Protein AF-A0A222W180-F1 (afdb_monomer_lite)

Radius of gyration: 17.82 Å; chains: 1; bounding box: 36×38×39 Å

Organism: NCBI:txid530584

pLDDT: mean 80.09, std 11.15, range [56.88, 96.31]

Sequence (99 aa):
MQNPIHNVCDNPICVRAHPDPAISHIWPSTQADNLRRMAAKGRGGGRQRWWIRPWSGLARHERAERSRALAAAVRDGWDEARVRAVLMQIDPAQTALFP

Structure (mmCIF, N/CA/C/O backbone):
data_AF-A0A222W180-F1
#
_entry.id   AF-A0A222W180-F1
#
loop_
_atom_site.group_PDB
_atom_site.id
_atom_site.type_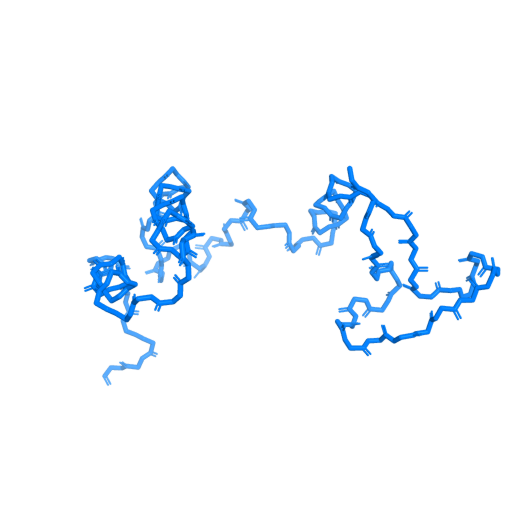symbol
_atom_site.label_atom_id
_atom_site.label_alt_id
_atom_site.label_comp_id
_atom_site.label_asym_id
_atom_site.label_entity_id
_atom_site.label_seq_id
_atom_site.pdbx_PDB_ins_code
_atom_site.Cartn_x
_atom_site.Cartn_y
_atom_site.Cartn_z
_atom_site.occupancy
_atom_site.B_iso_or_equiv
_atom_site.auth_seq_id
_atom_site.auth_comp_id
_atom_site.auth_asym_id
_atom_site.auth_atom_id
_atom_site.pdbx_PDB_model_num
ATOM 1 N N . MET A 1 1 ? 7.607 -16.445 -1.091 1.00 56.88 1 MET A N 1
ATOM 2 C CA . MET A 1 1 ? 6.569 -16.366 -2.139 1.00 56.88 1 MET A CA 1
ATOM 3 C C . MET A 1 1 ? 7.022 -15.359 -3.181 1.00 56.88 1 MET A C 1
ATOM 5 O O . MET A 1 1 ? 7.385 -14.247 -2.806 1.00 56.88 1 MET A O 1
ATOM 9 N N . GLN A 1 2 ? 7.119 -15.782 -4.440 1.00 71.50 2 GLN A N 1
ATOM 10 C CA . GLN A 1 2 ? 7.473 -14.893 -5.546 1.00 71.50 2 GLN A CA 1
ATOM 11 C C . GLN A 1 2 ? 6.207 -14.167 -6.011 1.00 71.50 2 GLN A C 1
ATOM 13 O O . GLN A 1 2 ? 5.171 -14.807 -6.156 1.00 71.50 2 GLN A O 1
ATOM 18 N N . ASN A 1 3 ? 6.301 -12.856 -6.222 1.00 70.44 3 ASN A N 1
ATOM 19 C CA . ASN A 1 3 ? 5.254 -12.011 -6.778 1.00 70.44 3 ASN A CA 1
ATOM 20 C C . ASN A 1 3 ? 5.817 -11.246 -7.987 1.00 70.44 3 ASN A C 1
ATOM 22 O O . ASN A 1 3 ? 6.923 -10.700 -7.895 1.00 70.44 3 ASN A O 1
ATOM 26 N N . PRO A 1 4 ? 5.080 -11.177 -9.107 1.00 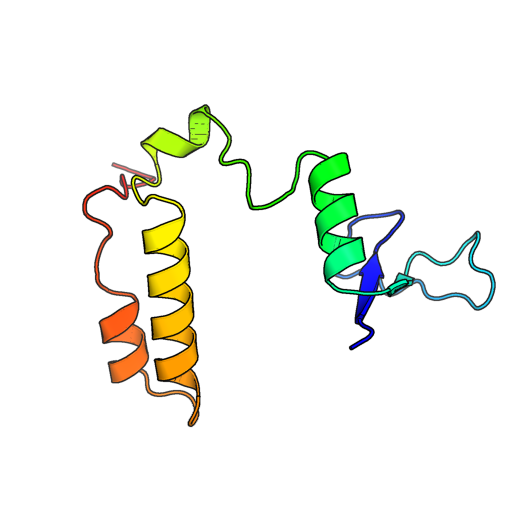73.88 4 PRO A N 1
ATOM 27 C CA . PRO A 1 4 ? 5.461 -10.339 -10.233 1.00 73.88 4 PRO A CA 1
ATOM 28 C C . PRO A 1 4 ? 5.421 -8.857 -9.836 1.00 73.88 4 PRO A C 1
ATOM 30 O O . PRO A 1 4 ? 4.480 -8.413 -9.179 1.00 73.88 4 PRO A O 1
ATOM 33 N N . ILE A 1 5 ? 6.443 -8.090 -10.226 1.00 80.88 5 ILE A N 1
ATOM 34 C CA . ILE A 1 5 ? 6.518 -6.643 -9.956 1.00 80.88 5 ILE A CA 1
ATOM 35 C C . ILE A 1 5 ? 6.798 -5.844 -11.223 1.00 80.88 5 ILE A C 1
ATOM 37 O O . ILE A 1 5 ? 7.514 -6.310 -12.113 1.00 80.88 5 ILE A O 1
ATOM 41 N N . HIS A 1 6 ? 6.315 -4.602 -11.259 1.00 84.06 6 HIS A N 1
ATOM 42 C CA . HIS A 1 6 ? 6.697 -3.625 -12.274 1.00 84.06 6 HIS A CA 1
ATOM 43 C C . HIS A 1 6 ? 8.062 -3.032 -11.939 1.00 84.06 6 HIS A C 1
ATOM 45 O O . HIS A 1 6 ? 8.236 -2.352 -10.932 1.00 84.06 6 HIS A O 1
ATOM 51 N N . ASN A 1 7 ? 9.054 -3.293 -12.783 1.00 74.25 7 ASN A N 1
ATOM 52 C CA . ASN A 1 7 ? 10.389 -2.716 -12.610 1.00 74.25 7 ASN A CA 1
ATOM 53 C C . ASN A 1 7 ? 10.489 -1.321 -13.238 1.00 74.25 7 ASN A C 1
ATOM 55 O O . ASN A 1 7 ? 10.950 -0.362 -12.614 1.00 74.25 7 ASN A O 1
ATOM 59 N N . VAL A 1 8 ? 10.051 -1.248 -14.495 1.00 76.81 8 VAL A N 1
ATOM 60 C CA . VAL A 1 8 ? 10.353 -0.140 -15.401 1.00 76.81 8 VAL A CA 1
ATOM 61 C C . VAL A 1 8 ? 9.325 0.975 -15.265 1.00 76.81 8 VAL A C 1
ATOM 63 O O . VAL A 1 8 ? 9.675 2.118 -15.005 1.00 76.81 8 VAL A O 1
ATOM 66 N N . CYS A 1 9 ? 8.047 0.637 -15.425 1.00 84.69 9 CYS A N 1
ATOM 67 C CA . CYS A 1 9 ? 7.000 1.634 -15.630 1.00 84.69 9 CYS A CA 1
ATOM 68 C C . CYS A 1 9 ? 6.243 2.038 -14.361 1.00 84.69 9 CYS A C 1
ATOM 70 O O . CYS A 1 9 ? 5.507 3.017 -14.407 1.00 84.69 9 CYS A O 1
ATOM 72 N N . ASP A 1 10 ? 6.372 1.282 -13.261 1.00 80.56 10 ASP A N 1
ATOM 73 C CA . ASP A 1 10 ? 5.578 1.460 -12.032 1.00 80.56 10 ASP A CA 1
ATOM 74 C C . ASP A 1 10 ? 4.057 1.616 -12.271 1.00 80.56 10 ASP A C 1
ATOM 76 O O . ASP A 1 10 ? 3.340 2.181 -11.439 1.00 80.56 10 ASP A O 1
ATOM 80 N N . ASN A 1 11 ? 3.565 1.126 -13.411 1.00 85.81 11 ASN A N 1
ATOM 81 C CA . ASN A 1 11 ? 2.177 1.226 -13.821 1.00 85.81 11 ASN A CA 1
ATOM 82 C C . ASN A 1 11 ? 1.447 -0.056 -13.388 1.00 85.81 11 ASN A C 1
ATOM 84 O O . ASN A 1 11 ? 1.681 -1.099 -14.002 1.00 85.81 11 ASN A O 1
ATOM 88 N N . PRO A 1 12 ? 0.556 0.000 -12.380 1.00 78.62 12 PRO A N 1
ATOM 89 C CA . PRO A 1 12 ? -0.053 -1.192 -11.795 1.00 78.62 12 PRO A CA 1
ATOM 90 C C . PRO A 1 12 ? -0.926 -1.982 -12.781 1.00 78.62 12 PRO A C 1
ATOM 92 O O . PRO A 1 12 ? -1.100 -3.181 -12.589 1.00 78.62 12 PRO A O 1
ATOM 95 N N . ILE A 1 13 ? -1.434 -1.345 -13.844 1.00 84.75 13 ILE A N 1
ATOM 96 C CA . ILE A 1 13 ? -2.229 -2.009 -14.892 1.00 84.75 13 ILE A CA 1
ATOM 97 C C . ILE A 1 13 ? -1.376 -2.509 -16.068 1.00 84.75 13 ILE A C 1
ATOM 99 O O . ILE A 1 13 ? -1.902 -3.074 -17.023 1.00 84.75 13 ILE A O 1
ATOM 103 N N . CYS A 1 14 ? -0.057 -2.290 -16.050 1.00 88.94 14 CYS A N 1
ATOM 104 C CA . CYS A 1 14 ? 0.813 -2.739 -17.131 1.00 88.94 14 CYS A CA 1
ATOM 105 C C . CYS A 1 14 ? 0.938 -4.265 -17.119 1.00 88.94 14 CYS A C 1
ATOM 107 O O . CYS A 1 14 ? 1.337 -4.854 -16.119 1.00 88.94 14 CYS A O 1
ATOM 109 N N . VAL A 1 15 ? 0.663 -4.894 -18.259 1.00 90.50 15 VAL A N 1
ATOM 110 C CA . VAL A 1 15 ? 0.746 -6.353 -18.454 1.00 90.50 15 VAL A CA 1
ATOM 111 C C . VAL A 1 15 ? 1.840 -6.756 -19.449 1.00 90.50 15 VAL A C 1
ATOM 113 O O . VAL A 1 15 ? 1.831 -7.861 -19.980 1.00 90.50 15 VAL A O 1
ATOM 116 N N . ARG A 1 16 ? 2.796 -5.858 -19.729 1.00 89.81 16 ARG A N 1
ATOM 117 C CA . ARG A 1 16 ? 3.876 -6.091 -20.700 1.00 89.81 16 ARG A CA 1
ATOM 118 C C . ARG A 1 16 ? 4.916 -7.066 -20.138 1.00 89.81 16 ARG A C 1
ATOM 120 O O . ARG A 1 16 ? 5.954 -6.652 -19.623 1.00 89.81 16 ARG A O 1
ATOM 127 N N . ALA A 1 17 ? 4.611 -8.352 -20.229 1.00 89.00 17 ALA A N 1
ATOM 128 C CA . ALA A 1 17 ? 5.521 -9.445 -19.930 1.00 89.00 17 ALA A CA 1
ATOM 129 C C . ALA A 1 17 ? 6.255 -9.887 -21.203 1.00 89.00 17 ALA A C 1
ATOM 131 O O . ALA A 1 17 ? 5.663 -9.935 -22.280 1.00 89.00 17 ALA A O 1
ATOM 132 N N . HIS A 1 18 ? 7.540 -10.209 -21.081 1.00 90.50 18 HIS A N 1
ATOM 133 C CA . HIS A 1 18 ? 8.342 -10.745 -22.177 1.00 90.50 18 HIS A CA 1
ATOM 134 C C . HIS A 1 18 ? 9.370 -11.757 -21.635 1.00 90.50 18 HIS A C 1
ATOM 136 O O . HIS A 1 18 ? 9.854 -11.559 -20.518 1.00 90.50 18 HIS A O 1
ATOM 142 N N . PRO A 1 19 ? 9.717 -12.828 -22.379 1.00 87.56 19 PRO A N 1
ATOM 143 C CA . PRO A 1 19 ? 10.748 -13.778 -21.952 1.00 87.56 19 PRO A CA 1
ATOM 144 C C . PRO A 1 19 ? 12.125 -13.135 -21.757 1.00 87.56 19 PRO A C 1
ATOM 146 O O . PRO A 1 19 ? 12.835 -13.489 -20.823 1.00 87.56 19 PRO A O 1
ATOM 149 N N . ASP A 1 20 ? 12.483 -12.177 -22.619 1.00 88.75 20 ASP A N 1
ATOM 150 C CA . ASP A 1 20 ? 13.677 -11.337 -22.453 1.00 88.75 20 ASP A CA 1
ATOM 151 C C . ASP A 1 20 ? 13.490 -10.329 -21.291 1.00 88.75 20 ASP A C 1
ATOM 153 O O . ASP A 1 20 ? 12.655 -9.416 -21.393 1.00 88.75 20 ASP A O 1
ATOM 157 N N . PRO A 1 21 ? 14.291 -10.456 -20.215 1.00 81.44 21 PRO A N 1
ATOM 158 C CA . PRO A 1 21 ? 14.302 -9.553 -19.065 1.00 81.44 21 PRO A CA 1
ATOM 159 C C . PRO A 1 21 ? 14.517 -8.082 -19.395 1.00 81.44 21 PRO A C 1
ATOM 161 O O . PRO A 1 21 ? 14.006 -7.218 -18.682 1.00 81.44 21 PRO A O 1
ATOM 164 N N . ALA A 1 22 ? 15.295 -7.794 -20.440 1.00 84.50 22 ALA A N 1
ATOM 165 C CA . ALA A 1 22 ? 15.716 -6.441 -20.774 1.00 84.50 22 ALA A CA 1
ATOM 166 C C . ALA A 1 22 ? 14.555 -5.579 -21.288 1.00 84.50 22 ALA A C 1
ATOM 168 O O . ALA A 1 22 ? 14.587 -4.356 -21.154 1.00 84.50 22 ALA A O 1
ATOM 169 N N . ILE A 1 23 ? 13.516 -6.213 -21.841 1.00 88.94 23 ILE A N 1
ATOM 170 C CA . ILE A 1 23 ? 12.350 -5.530 -22.418 1.00 88.94 23 ILE A CA 1
ATOM 171 C C . ILE A 1 23 ? 11.034 -5.844 -21.697 1.00 88.94 23 ILE A C 1
ATOM 173 O O . ILE A 1 23 ? 10.025 -5.172 -21.939 1.00 88.94 23 ILE A O 1
ATOM 177 N N . SER A 1 24 ? 11.024 -6.821 -20.786 1.00 89.75 24 SER A N 1
ATOM 178 C CA . SER A 1 24 ? 9.870 -7.080 -19.925 1.00 89.75 24 SER A CA 1
ATOM 179 C C . SER A 1 24 ? 9.674 -5.950 -18.911 1.00 89.75 24 SER A C 1
ATOM 181 O O . SER A 1 24 ? 10.613 -5.481 -18.268 1.00 89.75 24 SER A O 1
ATOM 183 N N . HIS A 1 25 ? 8.427 -5.523 -18.708 1.00 90.00 25 HIS A N 1
ATOM 184 C CA . HIS A 1 25 ? 8.091 -4.585 -17.634 1.00 90.00 25 HIS A CA 1
ATOM 185 C C . HIS A 1 25 ? 7.745 -5.304 -16.325 1.00 90.00 25 HIS A C 1
ATOM 187 O O . HIS A 1 25 ? 7.755 -4.657 -15.274 1.00 90.00 25 HIS A O 1
ATOM 193 N N . ILE A 1 26 ? 7.466 -6.612 -16.388 1.00 87.88 26 ILE A N 1
ATOM 194 C CA . ILE A 1 26 ? 7.113 -7.465 -15.250 1.00 87.88 26 ILE A CA 1
ATOM 195 C C . ILE A 1 26 ? 8.245 -8.458 -14.982 1.00 87.88 26 ILE A C 1
ATOM 197 O O . ILE A 1 26 ? 8.728 -9.117 -15.903 1.00 87.88 26 ILE A O 1
ATOM 201 N N . TRP A 1 27 ? 8.648 -8.586 -13.718 1.00 84.25 27 TRP A N 1
ATOM 202 C CA . TRP A 1 27 ? 9.732 -9.479 -13.307 1.00 84.25 27 TRP A CA 1
ATOM 203 C C . TRP A 1 27 ? 9.315 -10.397 -12.149 1.00 84.25 27 TRP A C 1
ATOM 205 O O . TRP A 1 27 ? 8.684 -9.899 -11.208 1.00 84.25 27 TRP A O 1
ATOM 215 N N . PRO A 1 28 ? 9.683 -11.696 -12.159 1.00 84.50 28 PRO A N 1
ATOM 216 C CA . PRO A 1 28 ? 9.554 -12.559 -10.988 1.00 84.50 28 PRO A CA 1
ATOM 217 C C . PRO A 1 28 ? 10.410 -12.008 -9.850 1.00 84.50 28 PRO A C 1
ATOM 219 O O . PRO A 1 28 ? 11.619 -11.839 -9.986 1.00 84.50 28 PRO A O 1
ATOM 222 N N . SER A 1 29 ? 9.792 -11.687 -8.722 1.00 84.62 29 SER A N 1
ATOM 223 C CA . SER A 1 29 ? 10.471 -10.972 -7.646 1.00 84.62 29 SER A CA 1
ATOM 224 C C . SER A 1 29 ? 9.911 -11.375 -6.292 1.00 84.62 29 SER A C 1
ATOM 226 O O . SER A 1 29 ? 8.954 -12.135 -6.203 1.00 84.62 29 SER A O 1
ATOM 228 N N . THR A 1 30 ? 10.486 -10.878 -5.203 1.00 88.00 30 THR A N 1
ATOM 229 C CA . THR A 1 30 ? 9.893 -11.021 -3.869 1.00 88.00 30 THR A CA 1
ATOM 230 C C . THR A 1 30 ? 9.238 -9.723 -3.403 1.00 88.00 30 THR A C 1
ATOM 232 O O . THR A 1 30 ? 9.542 -8.629 -3.887 1.00 88.00 30 THR A O 1
ATOM 235 N N . GLN A 1 31 ? 8.375 -9.824 -2.389 1.00 85.56 31 GLN A N 1
ATOM 236 C CA . GLN A 1 31 ? 7.858 -8.653 -1.676 1.00 85.56 31 GLN A CA 1
ATOM 237 C C . GLN A 1 31 ? 8.997 -7.782 -1.112 1.00 85.56 31 GLN A C 1
ATOM 239 O O . GLN A 1 31 ? 8.905 -6.556 -1.124 1.00 85.56 31 GLN A O 1
ATOM 244 N N . ALA A 1 32 ? 10.085 -8.400 -0.641 1.00 87.50 32 ALA A N 1
ATOM 245 C CA . ALA A 1 32 ? 11.241 -7.680 -0.114 1.00 87.50 32 ALA A CA 1
ATOM 246 C C . ALA A 1 32 ? 11.950 -6.859 -1.204 1.00 87.50 32 ALA A C 1
ATOM 248 O O . ALA A 1 32 ? 12.324 -5.711 -0.961 1.00 87.50 32 ALA A O 1
ATOM 249 N N . ASP A 1 33 ? 12.081 -7.408 -2.413 1.00 87.31 33 ASP A N 1
ATOM 250 C CA . ASP A 1 33 ? 12.630 -6.691 -3.570 1.00 87.31 33 ASP A CA 1
ATOM 251 C C . ASP A 1 33 ? 11.754 -5.502 -3.971 1.00 87.31 33 ASP A C 1
ATOM 253 O O . ASP A 1 33 ? 12.271 -4.406 -4.203 1.00 87.31 33 ASP A O 1
ATOM 257 N N . ASN A 1 34 ? 10.429 -5.691 -3.977 1.00 84.31 34 ASN A N 1
ATOM 258 C CA . ASN A 1 34 ? 9.476 -4.614 -4.231 1.00 84.31 34 ASN A CA 1
ATOM 259 C C . ASN A 1 34 ? 9.658 -3.470 -3.226 1.00 84.31 34 ASN A C 1
ATOM 261 O O . ASN A 1 34 ? 9.836 -2.315 -3.605 1.00 84.31 34 ASN A O 1
ATOM 265 N N . LEU A 1 35 ? 9.683 -3.791 -1.928 1.00 85.44 35 LEU A N 1
ATOM 266 C CA . LEU A 1 35 ? 9.854 -2.799 -0.866 1.00 85.44 35 LEU A CA 1
ATOM 267 C C . LEU A 1 35 ? 11.195 -2.061 -0.968 1.00 85.44 35 LEU A C 1
ATOM 269 O O . LEU A 1 35 ? 11.221 -0.839 -0.807 1.00 85.44 35 LEU A O 1
ATOM 273 N N . ARG A 1 36 ? 12.290 -2.771 -1.279 1.00 87.25 36 ARG A N 1
ATOM 274 C CA . ARG A 1 36 ? 13.609 -2.161 -1.516 1.00 87.25 36 ARG A CA 1
ATOM 275 C C . ARG A 1 36 ? 13.572 -1.178 -2.685 1.00 87.25 36 ARG A C 1
ATOM 277 O O . ARG A 1 36 ? 14.082 -0.066 -2.557 1.00 87.25 36 ARG A O 1
ATOM 284 N N . ARG A 1 37 ? 12.908 -1.527 -3.789 1.00 84.25 37 ARG A N 1
ATOM 285 C CA . ARG A 1 37 ? 12.724 -0.614 -4.928 1.00 84.25 37 ARG A CA 1
ATOM 286 C C . ARG A 1 37 ? 11.853 0.578 -4.607 1.00 84.25 37 ARG A C 1
ATOM 288 O O . ARG A 1 37 ? 12.232 1.698 -4.938 1.00 84.25 37 ARG A O 1
ATOM 295 N N . MET A 1 38 ? 10.723 0.367 -3.939 1.00 84.81 38 MET A N 1
ATOM 296 C CA . MET A 1 38 ? 9.880 1.485 -3.537 1.00 84.81 38 MET A CA 1
ATOM 297 C C . MET A 1 38 ? 10.656 2.450 -2.645 1.00 84.81 38 MET A C 1
ATOM 299 O O . MET A 1 38 ? 10.554 3.660 -2.827 1.00 84.81 38 MET A O 1
ATOM 303 N N . ALA A 1 39 ? 11.471 1.935 -1.720 1.00 85.31 39 ALA A N 1
ATOM 304 C CA . ALA A 1 39 ? 12.346 2.758 -0.897 1.00 85.31 39 ALA A CA 1
ATOM 305 C C . ALA A 1 39 ? 13.364 3.546 -1.740 1.00 85.31 39 ALA A C 1
ATOM 307 O O . ALA A 1 39 ? 13.453 4.760 -1.565 1.00 85.31 39 ALA A O 1
ATOM 308 N N . ALA A 1 40 ? 14.057 2.896 -2.684 1.00 85.31 40 ALA A N 1
ATOM 309 C CA . ALA A 1 40 ? 15.011 3.549 -3.587 1.00 85.31 40 ALA A CA 1
ATOM 310 C C . ALA A 1 40 ? 14.364 4.659 -4.438 1.00 85.31 40 ALA A C 1
ATOM 312 O O . ALA A 1 40 ? 14.962 5.709 -4.641 1.00 85.31 40 ALA A O 1
ATOM 313 N N . LYS A 1 41 ? 13.109 4.471 -4.867 1.00 83.88 41 LYS A N 1
ATOM 314 C CA . LYS A 1 41 ? 12.322 5.462 -5.623 1.00 83.88 41 LYS A CA 1
ATOM 315 C C . LYS A 1 41 ? 11.646 6.530 -4.740 1.00 83.88 41 LYS A C 1
ATOM 317 O O . LYS A 1 41 ? 10.827 7.301 -5.230 1.00 83.88 41 LYS A O 1
ATOM 322 N N . GLY A 1 42 ? 11.900 6.565 -3.426 1.00 81.38 42 GLY A N 1
ATOM 323 C CA . GLY A 1 42 ? 11.268 7.532 -2.511 1.00 81.38 42 GLY A CA 1
ATOM 324 C C . GLY A 1 42 ? 9.759 7.319 -2.296 1.00 81.38 42 GLY A C 1
ATOM 325 O O . GLY A 1 42 ? 9.033 8.233 -1.892 1.00 81.38 42 GLY A O 1
ATOM 326 N N . ARG A 1 43 ? 9.278 6.105 -2.576 1.00 78.31 43 ARG A N 1
ATOM 327 C CA . ARG A 1 43 ? 7.880 5.656 -2.468 1.00 78.31 43 ARG A CA 1
ATOM 328 C C . ARG A 1 43 ? 7.684 4.562 -1.409 1.00 78.31 43 ARG A C 1
ATOM 330 O O . ARG A 1 43 ? 6.621 3.958 -1.326 1.00 78.31 43 ARG A O 1
ATOM 337 N N . GLY A 1 44 ? 8.704 4.269 -0.604 1.00 79.00 44 GLY A N 1
ATOM 338 C CA . GLY A 1 44 ? 8.614 3.267 0.456 1.00 79.00 44 GLY A CA 1
ATOM 339 C C . GLY A 1 44 ? 7.660 3.709 1.571 1.00 79.00 44 GLY A C 1
ATOM 340 O O . GLY A 1 44 ? 7.862 4.762 2.174 1.00 79.00 44 GLY A O 1
ATOM 341 N N . GLY A 1 45 ? 6.671 2.871 1.906 1.00 67.56 45 GLY A N 1
ATOM 342 C CA . GLY A 1 45 ? 5.620 3.162 2.901 1.00 67.56 45 GLY A CA 1
ATOM 343 C C . GLY A 1 45 ? 6.093 3.367 4.351 1.00 67.56 45 GLY A C 1
ATOM 344 O O . GLY A 1 45 ? 5.299 3.706 5.228 1.00 67.56 45 GLY A O 1
ATOM 345 N N . GLY A 1 46 ? 7.390 3.191 4.623 1.00 64.25 46 GLY A N 1
ATOM 346 C CA . GLY A 1 46 ? 7.981 3.450 5.935 1.00 64.25 46 GLY A CA 1
ATOM 347 C C . GLY A 1 46 ? 8.246 4.934 6.197 1.00 64.25 46 GLY A C 1
ATOM 348 O O . GLY A 1 46 ? 8.061 5.399 7.323 1.00 64.25 46 GLY A O 1
ATOM 349 N N . ARG A 1 47 ? 8.674 5.707 5.191 1.00 62.19 47 ARG A N 1
ATOM 350 C CA . ARG A 1 47 ? 9.017 7.129 5.360 1.00 62.19 47 ARG A CA 1
ATOM 351 C C . ARG A 1 47 ? 7.780 7.982 5.111 1.00 62.19 47 ARG A C 1
ATOM 353 O O . ARG A 1 47 ? 7.500 8.384 3.989 1.00 62.19 47 ARG A O 1
ATOM 360 N N . GLN A 1 48 ? 7.036 8.244 6.179 1.00 61.88 48 GLN A N 1
ATOM 361 C CA . GLN A 1 48 ? 5.976 9.245 6.167 1.00 61.88 48 GLN A CA 1
ATOM 362 C C . GLN A 1 48 ? 6.634 10.585 5.831 1.00 61.88 48 GLN A C 1
ATOM 364 O O . GLN A 1 48 ? 7.516 11.045 6.560 1.00 61.88 48 GLN A O 1
ATOM 369 N N . ARG A 1 49 ? 6.282 11.147 4.673 1.00 67.00 49 ARG A N 1
ATOM 370 C CA . ARG A 1 49 ? 6.780 12.453 4.239 1.00 67.00 49 ARG A CA 1
ATOM 371 C C . ARG A 1 49 ? 6.436 13.469 5.331 1.00 67.00 49 ARG A C 1
ATOM 373 O O . ARG A 1 49 ? 5.339 13.412 5.886 1.00 67.00 49 ARG A O 1
ATOM 380 N N . TRP A 1 50 ? 7.371 14.353 5.680 1.00 65.94 50 TRP A N 1
ATOM 381 C CA . TRP A 1 50 ? 7.216 15.247 6.836 1.00 65.94 50 TRP A CA 1
ATOM 382 C C . TRP A 1 50 ? 5.952 16.118 6.739 1.00 65.94 50 TRP A C 1
ATOM 384 O O . TRP A 1 50 ? 5.328 16.389 7.755 1.00 65.94 50 TRP A O 1
ATOM 394 N N . TRP A 1 51 ? 5.519 16.446 5.519 1.00 66.75 51 TRP A N 1
ATOM 395 C CA . TRP A 1 51 ? 4.309 17.218 5.227 1.00 66.75 51 TRP A CA 1
ATOM 396 C C . TRP A 1 51 ? 3.002 16.409 5.251 1.00 66.75 51 TRP A C 1
ATOM 398 O O . TRP A 1 51 ? 1.930 16.998 5.240 1.00 66.75 51 TRP A O 1
ATOM 408 N N . ILE A 1 52 ? 3.067 15.072 5.287 1.00 64.62 52 ILE A N 1
ATOM 409 C CA . ILE A 1 52 ? 1.893 14.189 5.444 1.00 64.62 52 ILE A CA 1
ATOM 410 C C . ILE A 1 52 ? 1.629 13.901 6.930 1.00 64.62 52 ILE A C 1
ATOM 412 O O . ILE A 1 52 ? 0.502 13.610 7.311 1.00 64.62 52 ILE A O 1
ATOM 416 N N . ARG A 1 53 ? 2.649 14.026 7.794 1.00 61.69 53 ARG A N 1
ATOM 417 C CA . ARG A 1 53 ? 2.515 13.835 9.250 1.00 61.69 53 ARG A CA 1
ATOM 418 C C . ARG A 1 53 ? 1.355 14.616 9.896 1.00 61.69 53 ARG A C 1
ATOM 420 O O . ARG A 1 53 ? 0.719 14.022 10.755 1.00 61.69 53 ARG A O 1
ATOM 427 N N . PRO A 1 54 ? 1.032 15.864 9.500 1.00 63.03 54 PRO A N 1
ATOM 428 C CA . PRO A 1 54 ? -0.100 16.597 10.077 1.00 63.03 54 PRO A CA 1
ATOM 429 C C . PRO A 1 54 ? -1.482 16.003 9.758 1.00 63.03 54 PRO A C 1
ATOM 431 O O . PRO A 1 54 ? -2.452 16.337 10.424 1.00 63.03 54 PRO A O 1
ATOM 434 N N . TRP A 1 55 ? -1.583 15.146 8.736 1.00 61.00 55 TRP A N 1
ATOM 435 C CA . TRP A 1 55 ? -2.849 14.601 8.219 1.00 61.00 55 TRP A CA 1
ATOM 436 C C . TRP A 1 55 ? -3.106 13.154 8.649 1.00 61.00 55 TRP A C 1
ATOM 438 O O . TRP A 1 55 ? -4.137 12.571 8.331 1.00 61.00 55 TRP A O 1
ATOM 448 N N . SER A 1 56 ? -2.142 12.551 9.337 1.00 63.16 56 SER A N 1
ATOM 449 C CA . SER A 1 56 ? -2.234 11.194 9.862 1.00 63.16 56 SER A CA 1
ATOM 450 C C . SER A 1 56 ? -1.419 11.163 11.146 1.00 63.16 56 SER A C 1
ATOM 452 O O . SER A 1 56 ? -0.195 10.999 11.091 1.00 63.16 56 SER A O 1
ATOM 454 N N . GLY A 1 57 ? -2.069 11.395 12.284 1.00 64.75 57 GLY A N 1
ATOM 455 C CA . GLY A 1 57 ? -1.365 11.447 13.566 1.00 64.75 57 GLY A CA 1
ATOM 456 C C . GLY A 1 57 ? -0.970 10.084 14.124 1.00 64.75 57 GLY A C 1
ATOM 457 O O . GLY A 1 57 ? -0.244 10.042 15.110 1.00 64.75 57 GLY A O 1
ATOM 458 N N . LEU A 1 58 ? -1.358 8.979 13.478 1.00 71.56 58 LEU A N 1
ATOM 459 C CA . LEU A 1 58 ? -0.963 7.642 13.922 1.00 71.56 58 LEU A CA 1
ATOM 460 C C . LEU A 1 58 ? 0.533 7.373 13.726 1.00 71.56 58 LEU A C 1
ATOM 462 O O . LEU A 1 58 ? 1.085 7.396 12.610 1.00 71.56 58 LEU A O 1
ATOM 466 N N . ALA A 1 59 ? 1.177 6.983 14.820 1.00 76.50 59 ALA A N 1
ATOM 467 C CA . ALA A 1 59 ? 2.497 6.396 14.835 1.00 76.50 59 ALA A CA 1
ATOM 468 C C . ALA A 1 59 ? 2.541 5.097 14.008 1.00 76.50 59 ALA A C 1
ATOM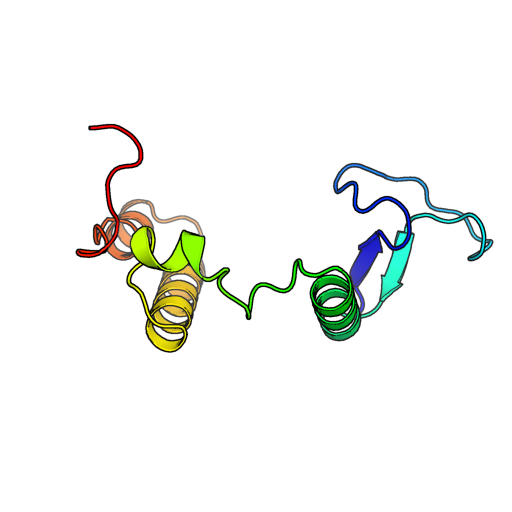 470 O O . ALA A 1 59 ? 1.541 4.433 13.725 1.00 76.50 59 ALA A O 1
ATOM 471 N N . ARG A 1 60 ? 3.754 4.689 13.604 1.00 75.88 60 ARG A N 1
ATOM 472 C CA . ARG A 1 60 ? 3.950 3.467 12.798 1.00 75.88 60 ARG A CA 1
ATOM 473 C C . ARG A 1 60 ? 3.375 2.210 13.463 1.00 75.88 60 ARG A C 1
ATOM 475 O O . ARG A 1 60 ? 2.872 1.347 12.748 1.00 75.88 60 ARG A O 1
ATOM 482 N N . HIS A 1 61 ? 3.487 2.093 14.787 1.00 82.44 61 HIS A N 1
ATOM 483 C CA . HIS A 1 61 ? 3.024 0.914 15.520 1.00 82.44 61 HIS A CA 1
ATOM 484 C C . HIS A 1 61 ? 1.490 0.831 15.539 1.00 82.44 61 HIS A C 1
ATOM 486 O O . HIS A 1 61 ? 0.955 -0.228 15.224 1.00 82.44 61 HIS A O 1
ATOM 492 N N . GLU A 1 62 ? 0.803 1.955 15.757 1.00 81.25 62 GLU A N 1
ATOM 493 C CA . GLU A 1 62 ? -0.663 2.053 15.729 1.00 81.25 62 GLU A CA 1
ATOM 494 C C . GLU A 1 62 ? -1.217 1.717 14.338 1.00 81.25 62 GLU A C 1
ATOM 496 O O . GLU A 1 62 ? -2.154 0.932 14.200 1.00 81.25 62 GLU A O 1
ATOM 501 N N . ARG A 1 63 ? -0.581 2.224 13.268 1.00 79.62 63 ARG A N 1
ATOM 502 C CA . ARG A 1 63 ? -0.951 1.851 11.889 1.00 79.62 63 ARG A CA 1
ATOM 503 C C . ARG A 1 63 ? -0.810 0.350 11.635 1.00 79.62 63 ARG A C 1
ATOM 505 O O . ARG A 1 63 ? -1.652 -0.247 10.965 1.00 79.62 63 ARG A O 1
ATOM 512 N N . ALA A 1 64 ? 0.255 -0.263 12.150 1.00 84.75 64 ALA A N 1
ATOM 513 C CA . ALA A 1 64 ? 0.480 -1.696 11.999 1.00 84.75 64 ALA A CA 1
ATOM 514 C C . ALA A 1 64 ? -0.543 -2.525 12.794 1.00 84.75 64 ALA A C 1
ATOM 516 O O . ALA A 1 64 ? -0.991 -3.563 12.313 1.00 84.75 64 ALA A O 1
ATOM 517 N N . GLU A 1 65 ? -0.925 -2.074 13.987 1.00 88.06 65 GLU A N 1
ATOM 518 C CA . GLU A 1 65 ? -1.956 -2.708 14.808 1.00 88.06 65 GLU A CA 1
ATOM 519 C C . GLU A 1 65 ? -3.331 -2.663 14.142 1.00 88.06 65 GLU A C 1
ATOM 521 O O . GLU A 1 65 ? -3.946 -3.715 13.968 1.00 88.06 65 GLU A O 1
ATOM 526 N N . ARG A 1 66 ? -3.756 -1.493 13.647 1.00 84.94 66 ARG A N 1
ATOM 527 C CA . ARG A 1 66 ? -5.011 -1.351 12.887 1.00 84.94 66 ARG A CA 1
ATOM 528 C C . ARG A 1 66 ? -5.048 -2.250 11.650 1.00 84.94 66 ARG A C 1
ATOM 530 O O . ARG A 1 66 ? -6.063 -2.883 11.377 1.00 84.94 66 ARG A O 1
ATOM 537 N N . SER A 1 67 ? -3.929 -2.360 10.928 1.00 86.50 67 SER A N 1
ATOM 538 C CA . SER A 1 67 ? -3.806 -3.265 9.776 1.00 86.50 67 SER A CA 1
ATOM 539 C C . SER A 1 67 ? -4.021 -4.732 10.170 1.00 86.50 67 SER A C 1
ATOM 541 O O . SER A 1 67 ? -4.781 -5.446 9.515 1.00 86.50 67 SER A O 1
ATOM 543 N N . ARG A 1 68 ? -3.424 -5.179 11.286 1.00 92.81 68 ARG A N 1
ATOM 544 C CA . ARG A 1 68 ? -3.641 -6.535 11.816 1.00 92.81 68 ARG A CA 1
ATOM 545 C C . ARG A 1 68 ? -5.083 -6.756 12.275 1.00 92.81 68 ARG A C 1
ATOM 547 O O . ARG A 1 68 ? -5.622 -7.826 12.009 1.00 92.81 68 ARG A O 1
ATOM 554 N N . ALA A 1 69 ? -5.702 -5.767 12.919 1.00 92.31 69 ALA A N 1
ATOM 555 C CA . ALA A 1 69 ? -7.099 -5.836 13.343 1.00 92.31 69 ALA A CA 1
ATOM 556 C C . ALA A 1 69 ? -8.047 -5.985 12.143 1.00 92.31 69 ALA A C 1
ATOM 558 O O . ALA A 1 69 ? -8.914 -6.856 12.150 1.00 92.31 69 ALA A O 1
ATOM 559 N N . LEU A 1 70 ? -7.828 -5.213 11.073 1.00 91.69 70 LEU A N 1
ATOM 560 C CA . LEU A 1 70 ? -8.613 -5.325 9.842 1.00 91.69 70 LEU A CA 1
ATOM 561 C C . LEU A 1 70 ? -8.415 -6.691 9.176 1.00 91.69 70 LEU A C 1
ATOM 563 O O . LEU A 1 70 ? -9.389 -7.338 8.808 1.00 91.69 70 LEU A O 1
ATOM 567 N N . ALA A 1 71 ? -7.167 -7.161 9.076 1.00 92.75 71 ALA A N 1
ATOM 568 C CA . ALA A 1 71 ? -6.860 -8.481 8.527 1.00 92.75 71 ALA A CA 1
ATOM 569 C C . ALA A 1 71 ? -7.509 -9.622 9.331 1.00 92.75 71 ALA A C 1
ATOM 571 O O . ALA A 1 71 ? -7.888 -10.640 8.757 1.00 92.75 71 ALA A O 1
ATOM 572 N N . ALA A 1 72 ? -7.641 -9.467 10.651 1.00 95.00 72 ALA A N 1
ATOM 573 C CA . ALA A 1 72 ? -8.360 -10.414 11.496 1.00 95.00 72 ALA A CA 1
ATOM 574 C C . ALA A 1 72 ? -9.879 -10.350 11.265 1.00 95.00 72 ALA A C 1
ATOM 576 O O . ALA A 1 72 ? -10.518 -11.394 11.201 1.00 95.00 72 ALA A O 1
ATOM 577 N N . ALA A 1 73 ? -10.444 -9.151 11.091 1.00 94.88 73 ALA A N 1
ATOM 578 C CA . ALA A 1 73 ? -11.876 -8.954 10.861 1.00 94.88 73 ALA A CA 1
ATOM 579 C C . ALA A 1 73 ? -12.376 -9.594 9.555 1.00 94.88 73 ALA A C 1
ATOM 581 O O . ALA A 1 73 ? -13.49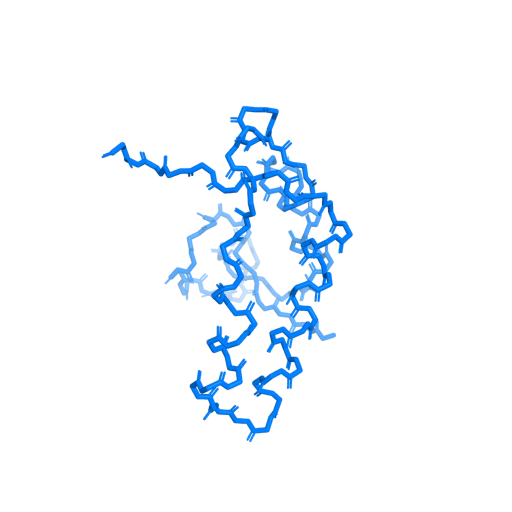5 -10.094 9.526 1.00 94.88 73 ALA A O 1
ATOM 582 N N . VAL A 1 74 ? -11.544 -9.608 8.506 1.00 95.88 74 VAL A N 1
ATOM 583 C CA . VAL A 1 74 ? -11.892 -10.173 7.186 1.00 95.88 74 VAL A CA 1
ATOM 584 C C . VAL A 1 74 ? -11.423 -11.616 6.977 1.00 95.88 74 VAL A C 1
ATOM 586 O O . VAL A 1 74 ? -11.568 -12.158 5.883 1.00 95.88 74 VAL A O 1
ATOM 589 N N . ARG A 1 75 ? -10.813 -12.244 7.993 1.00 96.31 75 ARG A N 1
ATOM 590 C CA . ARG A 1 75 ? -10.186 -13.570 7.856 1.00 96.31 75 ARG A CA 1
ATOM 591 C C . ARG A 1 75 ? -11.178 -14.656 7.442 1.00 96.31 75 ARG A C 1
ATOM 593 O O . ARG A 1 75 ? -10.814 -15.527 6.659 1.00 96.31 75 ARG A O 1
ATOM 600 N N . ASP A 1 76 ? -12.403 -14.565 7.945 1.00 95.44 76 ASP A N 1
ATOM 601 C CA . ASP A 1 76 ? -13.458 -15.563 7.745 1.00 95.44 76 ASP A CA 1
ATOM 602 C C . ASP A 1 76 ? -14.466 -15.136 6.660 1.00 95.44 76 ASP A C 1
ATOM 604 O O . ASP A 1 76 ? -15.552 -15.700 6.553 1.00 95.44 76 ASP A O 1
ATOM 608 N N . GLY A 1 77 ? -14.121 -14.125 5.855 1.00 94.00 77 GLY A N 1
ATOM 609 C CA . GLY A 1 77 ? -15.010 -13.507 4.875 1.00 94.00 77 GLY A CA 1
ATOM 610 C C . GLY A 1 77 ? -15.389 -12.073 5.241 1.00 94.00 77 GLY A C 1
ATOM 611 O O . GLY A 1 77 ? -14.895 -11.493 6.208 1.00 94.00 77 GLY A O 1
ATOM 612 N N . TRP A 1 78 ? -16.244 -11.471 4.415 1.00 94.12 78 TRP A N 1
ATOM 613 C CA . TRP A 1 78 ? -16.693 -10.097 4.612 1.00 94.12 78 TRP A CA 1
ATOM 614 C C . TRP A 1 78 ? -17.846 -10.036 5.619 1.00 94.12 78 TRP A C 1
ATOM 616 O O . TRP A 1 78 ? -18.945 -10.507 5.339 1.00 94.12 78 TRP A O 1
ATOM 626 N N . ASP A 1 79 ? -17.596 -9.406 6.764 1.00 94.88 79 ASP A N 1
ATOM 627 C CA . ASP A 1 79 ? -18.606 -9.017 7.747 1.00 94.88 79 ASP A CA 1
ATOM 628 C C . ASP A 1 79 ? -18.562 -7.493 7.886 1.00 94.88 79 ASP A C 1
ATOM 630 O O . ASP A 1 79 ? -17.604 -6.922 8.417 1.00 94.88 79 ASP A O 1
ATOM 634 N N . GLU A 1 80 ? -19.598 -6.827 7.377 1.00 93.38 80 GLU A N 1
ATOM 635 C CA . GLU A 1 80 ? -19.670 -5.370 7.367 1.00 93.38 80 GLU A CA 1
ATOM 636 C C . GLU A 1 80 ? -19.623 -4.777 8.779 1.00 93.38 80 GLU A C 1
ATOM 638 O O . GLU A 1 80 ? -18.966 -3.758 8.984 1.00 93.38 80 GLU A O 1
ATOM 643 N N . ALA A 1 81 ? -20.246 -5.417 9.771 1.00 92.38 81 ALA A N 1
ATOM 644 C CA . ALA A 1 81 ? -20.265 -4.917 11.140 1.00 92.38 81 ALA A CA 1
ATOM 645 C C . ALA A 1 81 ? -18.874 -5.013 11.785 1.00 92.38 81 ALA A C 1
ATOM 647 O O . ALA A 1 81 ? -18.400 -4.034 12.369 1.00 92.38 81 ALA A O 1
ATOM 648 N N . ARG A 1 82 ? -18.178 -6.149 11.621 1.00 91.94 82 ARG A N 1
ATOM 649 C CA . ARG A 1 82 ? -16.789 -6.318 12.095 1.00 91.94 82 ARG A CA 1
ATOM 650 C C . ARG A 1 82 ? -15.835 -5.347 11.407 1.00 91.94 82 ARG A C 1
ATOM 652 O O . ARG A 1 82 ? -15.019 -4.715 12.077 1.00 91.94 82 ARG A O 1
ATOM 659 N N . VAL A 1 83 ? -15.938 -5.198 10.087 1.00 91.56 83 VAL A N 1
ATOM 660 C CA . VAL A 1 83 ? -15.088 -4.276 9.320 1.00 91.56 83 VAL A CA 1
ATOM 661 C C . VAL A 1 83 ? -15.360 -2.829 9.724 1.00 91.56 83 VAL A C 1
ATOM 663 O O . VAL A 1 83 ? -14.419 -2.076 9.983 1.00 91.56 83 VAL A O 1
ATOM 666 N N . ARG A 1 84 ? -16.632 -2.440 9.853 1.00 88.44 84 ARG A N 1
ATOM 667 C CA . ARG A 1 84 ? -17.030 -1.098 10.288 1.00 88.44 84 ARG A CA 1
ATOM 668 C C . ARG A 1 84 ? -16.536 -0.791 11.698 1.00 88.44 84 ARG A C 1
ATOM 670 O O . ARG A 1 84 ? -16.057 0.315 11.917 1.00 88.44 84 ARG A O 1
ATOM 677 N N . ALA A 1 85 ? -16.579 -1.747 12.626 1.00 87.50 85 ALA A N 1
ATOM 678 C CA . ALA A 1 85 ? -16.064 -1.564 13.984 1.00 87.50 85 ALA A CA 1
ATOM 679 C C . ALA A 1 85 ? -14.550 -1.273 14.018 1.00 87.50 85 ALA A C 1
ATOM 681 O O . ALA A 1 85 ? -14.089 -0.498 14.855 1.00 87.50 85 ALA A O 1
ATOM 682 N N . VAL A 1 86 ? -13.781 -1.851 13.087 1.00 87.62 86 VAL A N 1
ATOM 683 C CA . VAL A 1 86 ? -12.340 -1.583 12.944 1.00 87.62 86 VAL A CA 1
ATOM 684 C C . VAL A 1 86 ? -12.071 -0.268 12.200 1.00 87.62 86 VAL A C 1
ATOM 686 O O . VAL A 1 86 ? -11.149 0.460 12.565 1.00 87.62 86 VAL A O 1
ATOM 689 N N . LEU A 1 87 ? -12.855 0.052 11.162 1.00 80.06 87 LEU A N 1
ATOM 690 C CA . LEU A 1 87 ? -12.636 1.227 10.306 1.00 80.06 87 LEU A CA 1
ATOM 691 C C . LEU A 1 87 ? -13.214 2.537 10.863 1.00 80.06 87 LEU A C 1
ATOM 693 O O . LEU A 1 87 ? -12.637 3.590 10.615 1.00 80.06 87 LEU A O 1
ATOM 697 N N . MET A 1 88 ? -14.335 2.505 11.592 1.00 70.88 88 MET A N 1
ATOM 698 C CA . MET A 1 88 ? -15.031 3.715 12.069 1.00 70.88 88 MET A CA 1
ATOM 699 C C . MET A 1 88 ? -14.501 4.287 13.380 1.00 70.88 88 MET A C 1
ATOM 701 O O . MET A 1 88 ? -15.094 5.206 13.944 1.00 70.88 88 MET A O 1
ATOM 705 N N . GLN A 1 89 ? -13.335 3.836 13.829 1.00 63.22 89 GLN A N 1
AT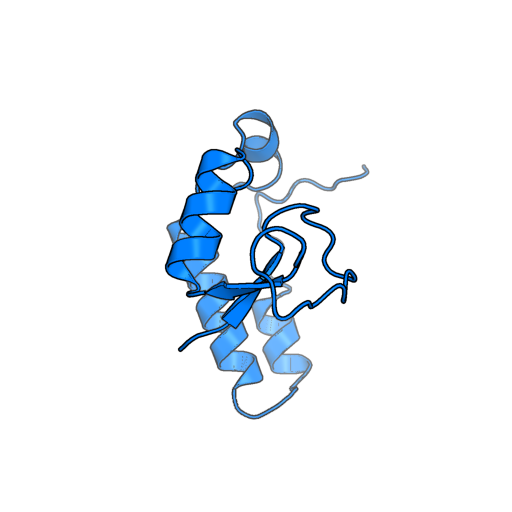OM 706 C CA . GLN A 1 89 ? -12.536 4.667 14.713 1.00 63.22 89 GLN A CA 1
ATOM 707 C C . GLN A 1 89 ? -11.930 5.781 13.860 1.00 63.22 89 GLN A C 1
ATOM 709 O O . GLN A 1 89 ? -10.825 5.619 13.329 1.00 63.22 89 GLN A O 1
ATOM 714 N N . ILE A 1 90 ? -12.675 6.888 13.707 1.00 59.38 90 ILE A N 1
ATOM 715 C CA . ILE A 1 90 ? -12.114 8.170 13.264 1.00 59.38 90 ILE A CA 1
ATOM 716 C C . ILE A 1 90 ? -10.818 8.315 14.048 1.00 59.38 90 ILE A C 1
ATOM 718 O O . ILE A 1 90 ? -10.836 8.331 15.279 1.00 59.38 90 ILE A O 1
ATOM 722 N N . ASP A 1 91 ? -9.689 8.274 13.342 1.00 64.75 91 ASP A N 1
ATOM 723 C CA . ASP A 1 91 ? -8.420 8.569 13.977 1.00 64.75 91 ASP A CA 1
ATOM 724 C C . ASP A 1 91 ? -8.584 9.976 14.560 1.00 64.75 91 ASP A C 1
ATOM 726 O O . ASP A 1 91 ? -8.864 10.899 13.795 1.00 64.75 91 ASP A O 1
ATOM 730 N N . PRO A 1 92 ? -8.498 10.160 15.888 1.00 61.47 92 PRO A N 1
ATOM 731 C CA . PRO A 1 92 ? -8.684 11.476 16.487 1.00 61.47 92 PRO A CA 1
ATOM 732 C C . PRO A 1 92 ? -7.672 12.499 15.950 1.00 61.47 92 PRO A C 1
ATOM 734 O O . PRO A 1 92 ? -7.872 13.697 16.116 1.00 61.47 92 PRO A O 1
ATOM 737 N N . ALA A 1 93 ? -6.612 12.043 15.275 1.00 64.25 93 ALA A N 1
ATOM 738 C CA . ALA A 1 93 ? -5.648 12.876 14.579 1.00 64.25 93 ALA A CA 1
ATOM 739 C C . ALA A 1 93 ? -5.781 12.873 13.039 1.00 64.25 93 ALA A C 1
ATOM 741 O O . ALA A 1 93 ? -4.912 13.408 12.346 1.00 64.25 93 ALA A O 1
ATOM 742 N N . GLN A 1 94 ? -6.837 12.276 12.481 1.00 64.19 94 GLN A N 1
ATOM 743 C CA . GLN A 1 94 ? -7.187 12.409 11.070 1.00 64.19 94 GLN A CA 1
ATOM 744 C C . GLN A 1 94 ? -7.929 13.729 10.868 1.00 64.19 94 GLN A C 1
ATOM 746 O O . GLN A 1 94 ? -9.121 13.859 11.141 1.00 64.19 94 GLN A O 1
ATOM 751 N N . THR A 1 95 ? -7.200 14.712 10.355 1.00 62.41 95 THR A N 1
ATOM 752 C CA . THR A 1 95 ? -7.762 15.994 9.927 1.00 62.41 95 THR A CA 1
ATOM 753 C C . THR A 1 95 ? -8.622 15.790 8.680 1.00 62.41 95 THR A C 1
ATOM 755 O O . THR A 1 95 ? -8.227 15.071 7.756 1.00 62.41 95 THR A O 1
ATOM 758 N N . ALA A 1 96 ? -9.796 16.422 8.636 1.00 65.19 96 ALA A N 1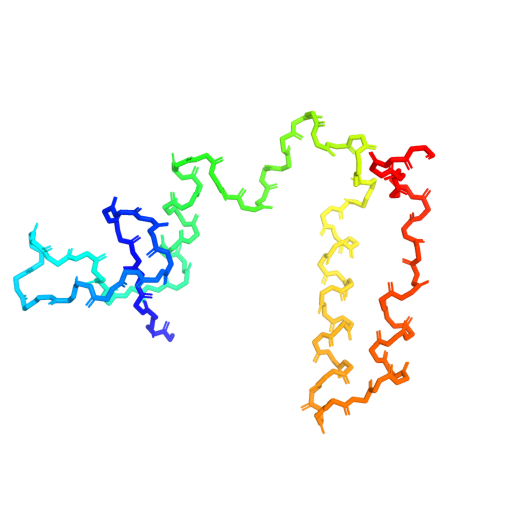
ATOM 759 C CA . ALA A 1 96 ? -10.647 16.403 7.453 1.00 65.19 96 ALA A CA 1
ATOM 760 C C . ALA A 1 96 ? -9.902 17.015 6.252 1.00 65.19 96 ALA A C 1
ATOM 762 O O . ALA A 1 96 ? -9.273 18.066 6.367 1.00 65.19 96 ALA A O 1
ATOM 763 N N . LEU A 1 97 ? -9.955 16.340 5.099 1.00 64.75 97 LEU A N 1
ATOM 764 C CA . LEU A 1 97 ? -9.324 16.820 3.862 1.00 64.75 97 LEU A CA 1
ATOM 765 C C . LEU A 1 97 ? -10.026 18.075 3.312 1.00 64.75 97 LEU A C 1
ATOM 767 O O . LEU A 1 97 ? -9.414 18.858 2.591 1.00 64.75 97 LEU A O 1
ATOM 771 N N . PHE A 1 98 ? -11.292 18.265 3.685 1.00 69.94 98 PHE A N 1
ATOM 772 C CA . PHE A 1 98 ? -12.108 19.425 3.360 1.00 69.94 98 PHE A CA 1
ATOM 773 C C . PHE A 1 98 ? -12.803 19.901 4.646 1.00 69.94 98 PHE A C 1
ATOM 775 O O . PHE A 1 98 ? -13.251 19.037 5.407 1.00 69.94 98 PHE A O 1
ATOM 782 N N . PRO A 1 99 ? -12.828 21.217 4.918 1.00 59.00 99 PRO A N 1
ATOM 783 C CA . PRO A 1 99 ? -13.518 21.784 6.074 1.00 59.00 99 PRO A CA 1
ATOM 784 C C . PRO A 1 99 ? -15.041 21.639 5.977 1.00 59.00 99 PRO A C 1
ATOM 786 O O . PRO A 1 99 ? -15.564 21.564 4.840 1.00 59.00 99 PRO A O 1
#

Foldseek 3Di:
DWDKDFDPPNPPPDPQADPDPVRGRIDGGDPVVVQVVCVVVVNRPPDDDPVCCQQQVDDPVRVVVLVVQLCVLCVVHDDPVSNCVSVVPPPPSHDDPPD

Secondary structure (DSSP, 8-state):
-EEEEESSS--TT-----SSTTT-SEEEEEHHHHHHHHHHTT--TTS--TTTGGG----HHHHHHHHHHHHHHTTTS--HHHHHHHH-S--TT---S--